Protein AF-A0A527IIM5-F1 (afdb_monomer)

Mean predicted aligned error: 2.38 Å

Radius of gyration: 11.68 Å; Cα contacts (8 Å, |Δi|>4): 79; chains: 1; bounding box: 28×20×31 Å

Foldseek 3Di:
DLVVLVVLCPPLCVDQVSQFQDPPDVVSLVCCCVPQVCPPQPDPPPVLSVVLLVVLCVVCVVPPGHGPSNSSVSSCVSVVRPVVD

Sequence (85 aa):
MVDKIVKHLGIALRNRDSSLVSCTDPKELERVKAGWVAKKLGISDDNKADAAIEKVCKAMAADSTKNRVTFYYLVAKDLGKLGSL

Structure (mmCIF, N/CA/C/O backbone):
data_AF-A0A527IIM5-F1
#
_entry.id   AF-A0A527IIM5-F1
#
loop_
_atom_site.group_PDB
_atom_site.id
_atom_site.type_symbol
_atom_site.label_atom_id
_atom_site.label_alt_id
_ato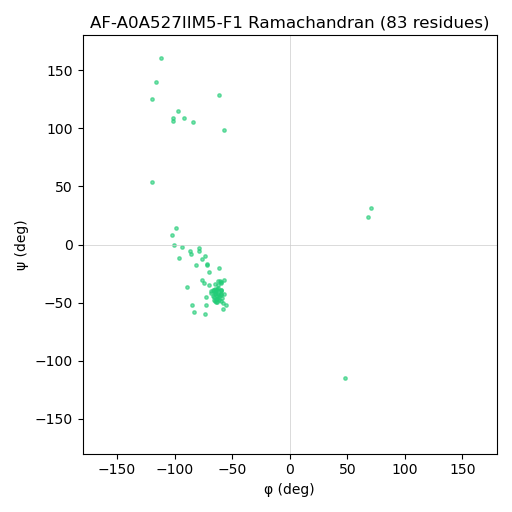m_site.label_comp_id
_atom_site.label_asym_id
_atom_site.label_entity_id
_atom_site.label_seq_id
_atom_site.pdbx_PDB_ins_code
_atom_site.Cartn_x
_atom_site.Cartn_y
_atom_site.Cartn_z
_atom_site.occupancy
_atom_site.B_iso_or_equiv
_atom_site.auth_seq_id
_atom_site.auth_comp_id
_atom_site.auth_asym_id
_atom_site.auth_atom_id
_atom_site.pdbx_PDB_model_num
ATOM 1 N N . MET A 1 1 ? -14.511 -6.396 -8.035 1.00 81.38 1 MET A N 1
ATOM 2 C CA . MET A 1 1 ? -13.623 -6.101 -6.882 1.00 81.38 1 MET A CA 1
ATOM 3 C C . MET A 1 1 ? -12.376 -5.347 -7.336 1.00 81.38 1 MET A C 1
ATOM 5 O O . MET A 1 1 ? -12.235 -4.185 -6.982 1.00 81.38 1 MET A O 1
ATOM 9 N N . VAL A 1 2 ? -11.539 -5.938 -8.200 1.00 89.19 2 VAL A N 1
ATOM 10 C CA . VAL A 1 2 ? -10.374 -5.258 -8.806 1.00 89.19 2 VAL A CA 1
ATOM 11 C C . VAL A 1 2 ? -10.780 -4.026 -9.627 1.00 89.19 2 VAL A C 1
ATOM 13 O O . VAL A 1 2 ? -10.161 -2.979 -9.479 1.00 89.19 2 VAL A O 1
ATOM 16 N N . ASP A 1 3 ? -11.887 -4.078 -10.376 1.00 92.31 3 ASP A N 1
ATOM 17 C CA . ASP A 1 3 ? -12.364 -2.928 -11.171 1.00 92.31 3 ASP A CA 1
ATOM 18 C C . ASP A 1 3 ? -12.607 -1.669 -10.338 1.00 92.31 3 ASP A C 1
ATOM 20 O O . ASP A 1 3 ? -12.449 -0.551 -10.818 1.00 92.31 3 ASP A O 1
ATOM 24 N N . LYS A 1 4 ? -12.988 -1.827 -9.067 1.00 93.94 4 LYS A N 1
ATOM 25 C CA . LYS A 1 4 ? -13.220 -0.696 -8.166 1.00 93.94 4 LYS A CA 1
ATOM 26 C C . LYS A 1 4 ? -11.908 -0.085 -7.672 1.00 93.94 4 LYS A C 1
ATOM 28 O O . LYS A 1 4 ? -11.847 1.126 -7.477 1.00 93.94 4 LYS A O 1
ATOM 33 N N . ILE A 1 5 ? -10.856 -0.897 -7.544 1.00 95.00 5 ILE A N 1
ATOM 34 C CA . ILE 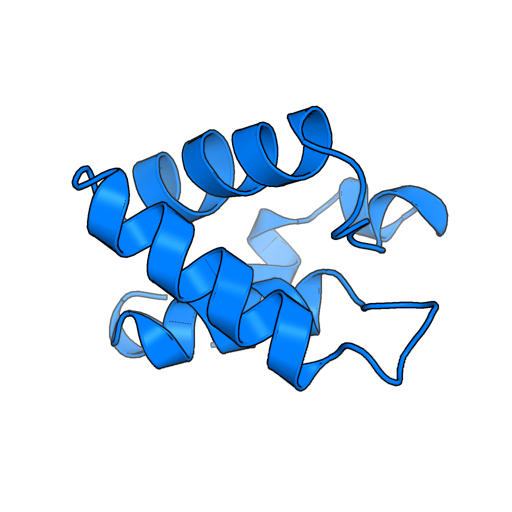A 1 5 ? -9.483 -0.433 -7.303 1.00 95.00 5 ILE A CA 1
ATOM 35 C C . ILE A 1 5 ? -8.990 0.343 -8.528 1.00 95.00 5 ILE A C 1
ATOM 37 O O . ILE A 1 5 ? -8.525 1.470 -8.396 1.00 95.00 5 ILE A O 1
ATOM 41 N N . VAL A 1 6 ? -9.171 -0.214 -9.729 1.00 95.12 6 VAL A N 1
ATOM 42 C CA . VAL A 1 6 ? -8.802 0.443 -10.995 1.00 95.12 6 VAL A CA 1
ATOM 43 C C . VAL A 1 6 ? -9.530 1.783 -11.150 1.00 95.12 6 VAL A C 1
ATOM 45 O O . VAL A 1 6 ? -8.893 2.796 -11.434 1.00 95.12 6 VAL A O 1
ATOM 48 N N . LYS A 1 7 ? -10.842 1.826 -10.874 1.00 94.25 7 LYS A N 1
ATOM 49 C CA . LYS A 1 7 ? -11.636 3.069 -10.868 1.00 94.25 7 LYS A CA 1
ATOM 50 C C . LYS A 1 7 ? -11.126 4.093 -9.853 1.00 94.25 7 LYS A C 1
ATOM 52 O O . LYS A 1 7 ? -11.102 5.275 -10.168 1.00 94.25 7 LYS A O 1
ATOM 57 N N . HIS A 1 8 ? -10.723 3.658 -8.656 1.00 93.12 8 HIS A N 1
ATOM 58 C CA . HIS A 1 8 ? -10.146 4.549 -7.647 1.00 93.12 8 HIS A CA 1
ATOM 59 C C . HIS A 1 8 ? -8.805 5.142 -8.097 1.00 93.12 8 HIS A C 1
ATOM 61 O O . HIS A 1 8 ? -8.560 6.325 -7.882 1.00 93.12 8 HIS A O 1
ATOM 67 N N . LEU A 1 9 ? -7.951 4.333 -8.726 1.00 94.12 9 LEU A N 1
ATOM 68 C CA . LEU A 1 9 ? -6.621 4.762 -9.153 1.00 94.12 9 LEU A CA 1
ATOM 69 C C . LEU A 1 9 ? -6.662 5.670 -10.390 1.00 94.12 9 LEU A C 1
ATOM 71 O O . LEU A 1 9 ? -5.858 6.595 -10.485 1.00 94.12 9 LEU A O 1
ATOM 75 N N . GLY A 1 10 ? -7.611 5.458 -11.308 1.00 94.06 10 GLY A N 1
ATOM 76 C CA . GLY A 1 10 ? -7.938 6.393 -12.387 1.00 94.06 10 GLY A CA 1
ATOM 77 C C . GLY A 1 10 ? -6.712 6.919 -13.145 1.00 94.06 10 GLY A C 1
ATOM 78 O O . GLY A 1 10 ? -6.005 6.164 -13.812 1.00 94.06 10 GLY A O 1
ATOM 79 N N . ILE A 1 11 ? -6.455 8.229 -13.037 1.00 93.12 11 ILE A N 1
ATOM 80 C CA . ILE A 1 11 ? -5.356 8.922 -13.734 1.00 93.12 11 ILE A CA 1
ATOM 81 C C . ILE A 1 11 ? -3.980 8.369 -13.339 1.00 93.12 11 ILE A C 1
ATOM 83 O O . ILE A 1 11 ? -3.091 8.318 -14.187 1.00 93.12 11 ILE A O 1
ATOM 87 N N . ALA A 1 12 ? -3.807 7.880 -12.107 1.00 90.19 12 ALA A N 1
ATOM 88 C CA . ALA A 1 12 ? -2.537 7.319 -11.647 1.00 90.19 12 ALA A CA 1
ATOM 89 C C . ALA A 1 12 ? -2.102 6.085 -12.456 1.00 90.19 12 ALA A C 1
ATOM 91 O O . ALA A 1 12 ? -0.920 5.763 -12.488 1.00 90.19 12 ALA A O 1
ATOM 92 N N . LEU A 1 13 ? -3.019 5.409 -13.155 1.00 94.62 13 LEU A N 1
ATOM 93 C CA . LEU A 1 13 ? -2.680 4.272 -14.015 1.00 94.62 13 LEU A CA 1
ATOM 94 C C . LEU A 1 13 ? -2.263 4.674 -15.436 1.00 94.62 13 LEU A C 1
ATOM 96 O O . LEU A 1 13 ? -1.819 3.820 -16.194 1.00 94.62 13 LEU A O 1
ATOM 100 N N . ARG A 1 14 ? -2.396 5.952 -15.818 1.00 93.75 14 ARG A N 1
ATOM 101 C CA . ARG A 1 14 ? -2.044 6.431 -17.168 1.00 93.75 14 ARG A CA 1
ATOM 102 C C . ARG A 1 14 ? -0.551 6.706 -17.346 1.00 93.75 14 ARG A C 1
ATOM 104 O O . ARG A 1 14 ? -0.096 6.800 -18.479 1.00 93.75 14 ARG A O 1
ATOM 111 N N . ASN A 1 15 ? 0.193 6.843 -16.250 1.00 93.56 15 ASN A N 1
ATOM 112 C CA . ASN A 1 15 ? 1.647 6.976 -16.256 1.00 93.56 15 ASN A CA 1
ATOM 113 C C . ASN A 1 15 ? 2.276 5.768 -15.549 1.00 93.56 15 ASN A C 1
ATOM 115 O O . ASN A 1 15 ? 1.778 5.308 -14.520 1.00 93.56 15 ASN A O 1
ATOM 119 N N . ARG A 1 16 ? 3.386 5.274 -16.105 1.00 92.25 16 ARG A N 1
ATOM 120 C CA . ARG A 1 16 ? 4.149 4.144 -15.583 1.00 92.25 16 ARG A CA 1
ATOM 121 C C . ARG A 1 16 ? 4.555 4.372 -14.132 1.00 92.25 16 ARG A C 1
ATOM 123 O O . ARG A 1 16 ? 4.231 3.531 -13.305 1.00 92.25 16 ARG A O 1
ATOM 130 N N . ASP A 1 17 ? 5.171 5.501 -13.801 1.00 91.06 17 ASP A N 1
ATOM 131 C CA . ASP A 1 17 ? 5.717 5.709 -12.452 1.00 91.06 17 ASP A CA 1
ATOM 132 C C . ASP A 1 17 ? 4.614 5.744 -11.388 1.00 91.06 17 ASP A C 1
ATOM 134 O O . ASP A 1 17 ? 4.707 5.077 -10.359 1.00 91.06 17 ASP A O 1
ATOM 138 N N . SER A 1 18 ? 3.505 6.433 -11.670 1.00 92.69 18 SER A N 1
ATOM 139 C CA . SER A 1 18 ? 2.348 6.466 -10.770 1.00 92.69 18 SER A CA 1
ATOM 140 C C . SER A 1 18 ? 1.578 5.143 -10.729 1.00 92.69 18 SER A C 1
ATOM 142 O O . SER A 1 18 ? 0.835 4.904 -9.779 1.00 92.69 18 SER A O 1
ATOM 144 N N . SER A 1 19 ? 1.760 4.258 -11.713 1.00 96.19 19 SER A N 1
ATOM 145 C CA . SER A 1 19 ? 1.182 2.910 -11.696 1.00 96.19 19 SER A CA 1
ATOM 146 C C . SER A 1 19 ? 1.953 1.932 -10.804 1.00 96.19 19 SER A C 1
ATOM 148 O O . SER A 1 19 ? 1.486 0.811 -10.601 1.00 96.19 19 SER A O 1
ATOM 150 N N . LEU A 1 20 ? 3.098 2.344 -10.251 1.00 97.38 20 LEU A N 1
ATOM 151 C CA . LEU A 1 20 ? 3.940 1.546 -9.363 1.00 97.38 20 LEU A CA 1
ATOM 152 C C . LEU A 1 20 ? 3.927 2.102 -7.932 1.00 97.38 20 LEU A C 1
ATOM 154 O O . LEU A 1 20 ? 3.563 3.258 -7.706 1.00 97.38 20 LEU A O 1
ATOM 158 N N . VAL A 1 21 ? 4.314 1.271 -6.961 1.00 97.62 21 VAL A N 1
ATOM 159 C CA . VAL A 1 21 ? 4.488 1.653 -5.549 1.00 97.62 21 VAL A CA 1
ATOM 160 C C . VAL A 1 21 ? 5.934 1.418 -5.123 1.00 97.62 21 VAL A C 1
ATOM 162 O O . VAL A 1 21 ? 6.452 0.305 -5.225 1.00 97.62 21 VAL A O 1
ATOM 165 N N . SER A 1 22 ? 6.576 2.464 -4.601 1.00 96.56 22 SER A N 1
ATOM 166 C CA . SER A 1 22 ? 7.913 2.374 -4.016 1.00 96.56 22 SER A CA 1
ATOM 167 C C .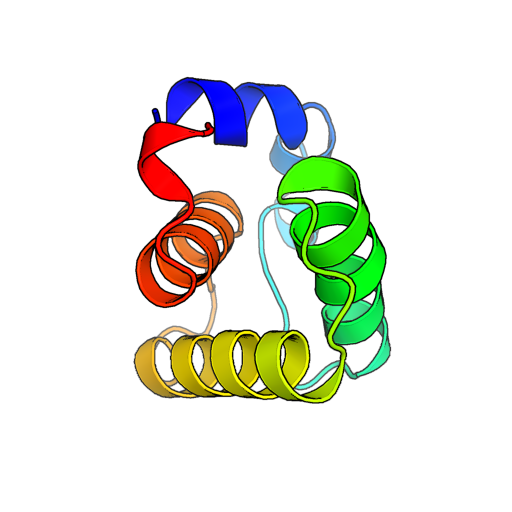 SER A 1 22 ? 7.819 2.095 -2.517 1.00 96.56 22 SER A C 1
ATOM 169 O O . SER A 1 22 ? 7.448 2.963 -1.734 1.00 96.56 22 SER A O 1
ATOM 171 N N . CYS A 1 23 ? 8.184 0.880 -2.107 1.00 97.06 23 CYS A N 1
ATOM 172 C CA . CYS A 1 23 ? 8.213 0.488 -0.692 1.00 97.06 23 CYS A CA 1
ATOM 173 C C . CYS A 1 23 ? 9.380 1.085 0.103 1.00 97.06 23 CYS A C 1
ATOM 175 O O . CYS A 1 23 ? 9.421 0.949 1.320 1.00 97.06 23 CYS A O 1
ATOM 177 N N . THR A 1 24 ? 10.337 1.712 -0.576 1.00 95.56 24 THR A N 1
ATOM 178 C CA . THR A 1 24 ? 11.485 2.379 0.047 1.00 95.56 24 THR A CA 1
ATOM 179 C C . THR A 1 24 ? 11.302 3.891 0.128 1.00 95.56 24 THR A C 1
ATOM 181 O O . THR A 1 24 ? 12.197 4.571 0.615 1.00 95.56 24 THR A O 1
ATOM 184 N N . ASP A 1 25 ? 10.181 4.427 -0.364 1.00 96.69 25 ASP A N 1
ATOM 185 C CA . ASP A 1 25 ? 9.822 5.838 -0.227 1.00 96.69 25 ASP A CA 1
ATOM 186 C C . ASP A 1 25 ? 8.780 5.996 0.897 1.00 96.69 25 ASP A C 1
ATOM 188 O O . ASP A 1 25 ? 7.605 5.670 0.703 1.00 96.69 25 ASP A O 1
ATOM 192 N N . PRO A 1 26 ? 9.168 6.522 2.075 1.00 96.06 26 PRO A N 1
ATOM 193 C CA . PRO A 1 26 ? 8.241 6.710 3.186 1.00 96.06 26 PRO A CA 1
ATOM 194 C C . PRO A 1 26 ? 7.067 7.636 2.849 1.00 96.06 26 PRO A C 1
ATOM 196 O O . PRO A 1 26 ? 5.959 7.409 3.328 1.00 96.06 26 PRO A O 1
ATOM 199 N N . LYS A 1 27 ? 7.273 8.651 1.995 1.00 97.25 27 LYS A N 1
ATOM 200 C CA . LYS A 1 27 ? 6.202 9.581 1.597 1.00 97.25 27 LYS A CA 1
ATOM 201 C C . LYS A 1 27 ? 5.18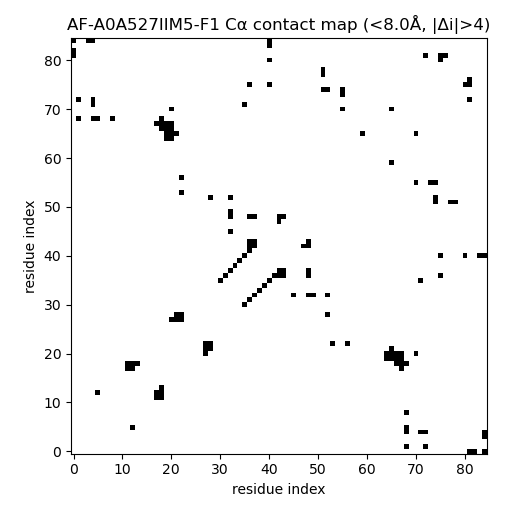3 8.888 0.707 1.00 97.25 27 LYS A C 1
ATOM 203 O O . LYS A 1 27 ? 3.992 9.187 0.765 1.00 97.25 27 LYS A O 1
ATOM 208 N N . GLU A 1 28 ? 5.645 7.969 -0.132 1.00 96.38 28 GLU A N 1
ATOM 209 C CA . GLU A 1 28 ? 4.765 7.140 -0.944 1.00 96.38 28 GLU A CA 1
ATOM 210 C C . GLU A 1 28 ? 3.900 6.237 -0.059 1.00 96.38 28 GLU A C 1
ATOM 212 O O . GLU A 1 28 ? 2.677 6.213 -0.214 1.00 96.38 28 GLU A O 1
ATOM 217 N N . LEU A 1 29 ? 4.505 5.568 0.927 1.00 98.00 29 LEU A N 1
ATOM 218 C CA . LEU A 1 29 ? 3.771 4.726 1.873 1.00 98.00 29 LEU A CA 1
ATOM 219 C C . LEU A 1 29 ? 2.771 5.526 2.717 1.00 98.00 29 LEU A C 1
ATOM 221 O O . LEU A 1 29 ? 1.644 5.072 2.915 1.00 98.00 29 LEU A O 1
ATOM 225 N N . GLU A 1 30 ? 3.125 6.742 3.134 1.00 97.50 30 GLU A N 1
ATOM 226 C CA . GLU A 1 30 ? 2.219 7.648 3.844 1.00 97.50 30 GLU A CA 1
ATOM 227 C C . GLU A 1 30 ? 0.999 8.021 2.985 1.00 97.50 30 GLU A C 1
ATOM 229 O O . GLU A 1 30 ? -0.136 7.986 3.465 1.00 97.50 30 GLU A O 1
ATOM 234 N N . ARG A 1 31 ? 1.188 8.302 1.687 1.00 96.75 31 ARG A N 1
ATOM 235 C CA . ARG A 1 31 ? 0.070 8.566 0.763 1.00 96.75 31 ARG A CA 1
ATOM 236 C C . ARG A 1 31 ? -0.824 7.347 0.582 1.00 96.75 31 ARG A C 1
ATOM 238 O O . ARG A 1 31 ? -2.047 7.502 0.531 1.00 96.75 31 ARG A O 1
ATOM 245 N N . VAL A 1 32 ? -0.246 6.147 0.498 1.00 97.44 32 VAL A N 1
ATOM 246 C CA . VAL A 1 32 ? -1.024 4.901 0.454 1.00 97.44 32 VAL A CA 1
ATOM 247 C C . VAL A 1 32 ? -1.813 4.731 1.753 1.00 97.44 32 VAL A C 1
ATOM 249 O O . VAL A 1 32 ? -3.020 4.497 1.695 1.00 97.44 32 VAL A O 1
ATOM 252 N N . LYS A 1 33 ? -1.192 4.931 2.919 1.00 98.12 33 LYS A N 1
ATOM 253 C CA . LYS A 1 33 ? -1.882 4.877 4.213 1.00 98.12 33 LYS A CA 1
ATOM 254 C C . LYS A 1 33 ? -3.036 5.879 4.279 1.00 98.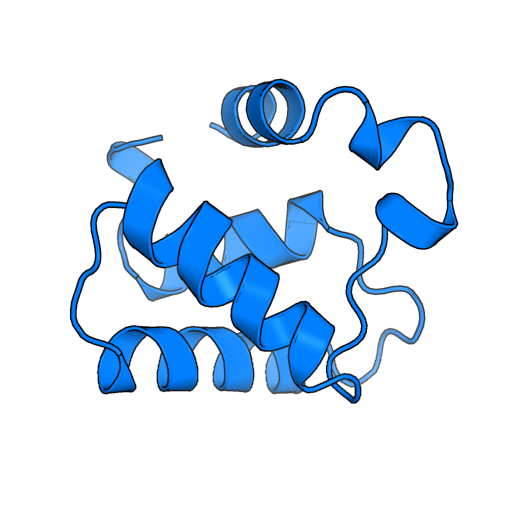12 33 LYS A C 1
ATOM 256 O O . LYS A 1 33 ? -4.181 5.481 4.475 1.00 98.12 33 LYS A O 1
ATOM 261 N N . ALA A 1 34 ? -2.775 7.161 4.044 1.00 97.19 34 ALA A N 1
ATOM 262 C CA . ALA A 1 34 ? -3.777 8.212 4.185 1.00 97.19 34 ALA A CA 1
ATOM 263 C C . ALA A 1 34 ? -4.890 8.128 3.122 1.00 97.19 34 ALA A C 1
ATOM 265 O O . ALA A 1 34 ? -6.067 8.344 3.413 1.00 97.19 34 ALA A O 1
ATOM 266 N N . GLY A 1 35 ? -4.538 7.840 1.867 1.00 95.94 35 GLY A N 1
ATOM 267 C CA . GLY A 1 35 ? -5.475 7.836 0.744 1.00 95.94 35 GLY A CA 1
ATOM 268 C C . GLY A 1 35 ? -6.224 6.517 0.583 1.00 95.94 35 GLY A C 1
ATOM 269 O O . GLY A 1 35 ? -7.452 6.497 0.495 1.00 95.94 35 GLY A O 1
ATOM 270 N N . TRP A 1 36 ? -5.490 5.408 0.538 1.00 97.12 36 TRP A N 1
ATOM 271 C CA . TRP A 1 36 ? -6.084 4.096 0.320 1.00 97.12 36 TRP A CA 1
ATOM 272 C C . TRP A 1 36 ? -6.622 3.509 1.621 1.00 97.12 36 TRP A C 1
ATOM 274 O O . TRP A 1 36 ? -7.817 3.241 1.728 1.00 97.12 36 TRP A O 1
ATOM 284 N N . VAL A 1 37 ? -5.775 3.352 2.637 1.00 97.69 37 VAL A N 1
ATOM 285 C CA . VAL A 1 37 ? -6.151 2.617 3.853 1.00 97.69 37 VAL A CA 1
ATOM 286 C C . VAL A 1 37 ? -7.138 3.411 4.715 1.00 97.69 37 VAL A C 1
ATOM 288 O O . VAL A 1 37 ? -8.224 2.915 5.021 1.00 97.69 37 VAL A O 1
ATOM 291 N N . ALA A 1 38 ? -6.821 4.665 5.032 1.00 96.38 38 ALA A N 1
ATOM 292 C CA . ALA A 1 38 ? -7.665 5.495 5.881 1.00 96.38 38 ALA A CA 1
ATOM 293 C C . ALA A 1 38 ? -8.927 5.965 5.152 1.00 96.38 38 ALA A C 1
ATOM 295 O O . ALA A 1 38 ? -10.036 5.622 5.557 1.00 96.38 38 ALA A O 1
ATOM 296 N N . LYS A 1 39 ? -8.791 6.706 4.044 1.00 95.25 39 LYS A N 1
ATOM 297 C CA . LYS A 1 39 ? -9.960 7.288 3.360 1.00 95.25 39 LYS A CA 1
ATOM 298 C C . LYS A 1 39 ? -10.803 6.261 2.610 1.00 95.25 39 LYS A C 1
ATOM 300 O O . LYS A 1 39 ? -12.027 6.323 2.681 1.00 95.25 39 LYS A O 1
ATOM 305 N N . LYS A 1 40 ? -10.186 5.346 1.853 1.00 95.44 40 LYS A N 1
ATOM 306 C CA . LYS A 1 40 ? -10.937 4.443 0.966 1.00 95.44 40 LYS A CA 1
ATOM 307 C C . LYS A 1 40 ? -11.375 3.142 1.642 1.00 95.44 40 LYS A C 1
ATOM 309 O O . LYS A 1 40 ? -12.475 2.681 1.347 1.00 95.44 40 LYS A O 1
ATOM 314 N N . LEU A 1 41 ? -10.561 2.565 2.532 1.00 96.06 41 LEU A N 1
ATOM 315 C CA . LEU A 1 41 ? -10.904 1.338 3.271 1.00 96.06 41 LEU A CA 1
ATOM 316 C C . LEU A 1 41 ? -11.481 1.596 4.676 1.00 96.06 41 LEU A C 1
ATOM 318 O O . LEU A 1 41 ? -12.015 0.667 5.296 1.00 96.06 41 LEU A O 1
ATOM 322 N N . GLY A 1 42 ? -11.400 2.835 5.175 1.00 96.12 42 GLY A N 1
ATOM 323 C CA . GLY A 1 42 ? -11.972 3.232 6.462 1.00 96.12 42 GLY A CA 1
ATOM 324 C C . GLY A 1 42 ? -11.237 2.645 7.669 1.00 96.12 42 GLY A C 1
ATOM 325 O O . GLY A 1 42 ? -11.880 2.320 8.664 1.00 96.12 42 GLY A O 1
ATOM 326 N N . ILE A 1 43 ? -9.922 2.426 7.573 1.00 96.81 43 ILE A N 1
ATOM 327 C CA . ILE A 1 43 ? -9.091 1.966 8.695 1.00 96.81 43 ILE A CA 1
ATOM 328 C C . ILE A 1 43 ? -8.329 3.165 9.263 1.00 96.81 43 ILE A C 1
ATOM 330 O O . ILE A 1 43 ? -7.411 3.667 8.625 1.00 96.81 43 ILE A O 1
ATOM 334 N N . SER A 1 44 ? -8.713 3.613 10.457 1.00 94.56 44 SER A N 1
ATOM 335 C CA . SER A 1 44 ? -8.086 4.741 11.166 1.00 94.56 44 SER A CA 1
ATOM 336 C C . SER A 1 44 ? -6.984 4.327 12.147 1.00 94.56 44 SER A C 1
ATOM 338 O O . SER A 1 44 ? -6.404 5.180 12.806 1.00 94.56 44 SER A O 1
ATOM 340 N N . ASP A 1 45 ? -6.738 3.026 12.296 1.00 97.00 45 ASP A N 1
ATOM 341 C CA . ASP A 1 45 ? -5.655 2.500 13.126 1.00 97.00 45 ASP A CA 1
ATOM 342 C C . ASP A 1 45 ? -4.353 2.506 12.317 1.00 97.00 45 ASP A C 1
ATOM 344 O O . ASP A 1 45 ? -4.166 1.679 11.416 1.00 97.00 45 ASP A O 1
ATOM 348 N N . ASP A 1 46 ? -3.472 3.453 12.640 1.00 94.81 46 ASP A N 1
ATOM 349 C CA . ASP A 1 46 ? -2.196 3.644 11.951 1.00 94.81 46 ASP A CA 1
ATOM 350 C C . ASP A 1 46 ? -1.264 2.440 12.100 1.00 94.81 46 ASP A C 1
ATOM 352 O O . ASP A 1 46 ? -0.649 2.033 11.117 1.00 94.81 46 ASP A O 1
ATOM 356 N N . ASN A 1 47 ? -1.219 1.804 13.275 1.00 96.94 47 ASN A N 1
ATOM 357 C CA . ASN A 1 47 ? -0.372 0.630 13.495 1.00 96.94 47 ASN A CA 1
ATOM 358 C C . ASN A 1 47 ? -0.832 -0.537 12.620 1.00 96.94 47 ASN A C 1
ATOM 360 O O . ASN A 1 47 ? -0.022 -1.238 12.012 1.00 96.94 47 ASN A O 1
ATOM 364 N N . LYS A 1 48 ? -2.152 -0.732 12.518 1.00 97.38 48 LYS A N 1
ATOM 365 C CA . LYS A 1 48 ? -2.731 -1.757 11.647 1.00 97.38 48 LYS A CA 1
ATOM 366 C C . LYS A 1 48 ? -2.489 -1.449 10.169 1.00 97.38 48 LYS A C 1
ATOM 368 O O . LYS A 1 48 ? -2.228 -2.367 9.390 1.00 97.38 48 LYS A O 1
ATOM 373 N N . ALA A 1 49 ? -2.584 -0.179 9.778 1.00 97.62 49 ALA A N 1
ATOM 374 C CA . ALA A 1 49 ? -2.314 0.257 8.414 1.00 97.62 49 ALA A CA 1
ATOM 375 C C . ALA A 1 49 ? -0.846 0.029 8.024 1.00 97.62 49 ALA A C 1
ATOM 377 O O . ALA A 1 49 ? -0.580 -0.578 6.985 1.00 97.62 49 ALA A O 1
ATOM 378 N N . ASP A 1 50 ? 0.087 0.459 8.874 1.00 98.06 50 ASP A N 1
ATOM 379 C CA . ASP A 1 50 ? 1.525 0.323 8.646 1.00 98.06 50 ASP A CA 1
ATOM 380 C C . ASP A 1 50 ? 1.935 -1.155 8.590 1.00 98.06 50 ASP A C 1
ATOM 382 O O . ASP A 1 50 ? 2.613 -1.564 7.647 1.00 98.06 50 ASP A O 1
ATOM 386 N N . ALA A 1 51 ? 1.430 -1.990 9.507 1.00 98.31 51 ALA A N 1
ATOM 387 C CA . ALA A 1 51 ? 1.704 -3.427 9.507 1.00 98.31 51 ALA A CA 1
ATOM 388 C C . ALA A 1 51 ? 1.245 -4.119 8.209 1.00 98.31 51 ALA A C 1
ATOM 390 O O . ALA A 1 51 ? 1.980 -4.932 7.642 1.00 98.31 51 ALA A O 1
ATOM 391 N N . ALA A 1 52 ? 0.050 -3.785 7.706 1.00 98.50 52 ALA A N 1
ATOM 392 C CA . ALA A 1 52 ? -0.465 -4.350 6.459 1.00 98.50 52 ALA A CA 1
ATOM 393 C C . ALA A 1 52 ? 0.363 -3.901 5.243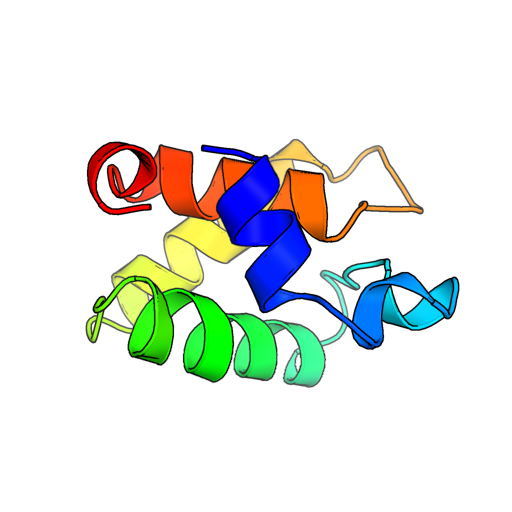 1.00 98.50 52 ALA A C 1
ATOM 395 O O . ALA A 1 52 ? 0.720 -4.719 4.392 1.00 98.50 52 ALA A O 1
ATOM 396 N N . ILE A 1 53 ? 0.703 -2.611 5.166 1.00 98.44 53 ILE A N 1
ATOM 397 C CA . ILE A 1 53 ? 1.530 -2.050 4.088 1.00 98.44 53 ILE A CA 1
ATOM 398 C C . ILE A 1 53 ? 2.922 -2.694 4.089 1.00 98.44 53 ILE A C 1
ATOM 400 O O . ILE A 1 53 ? 3.381 -3.159 3.044 1.00 98.44 53 ILE A O 1
ATOM 404 N N . GLU A 1 54 ? 3.574 -2.784 5.249 1.00 98.19 54 GLU A N 1
ATOM 405 C CA . GLU A 1 54 ? 4.904 -3.380 5.385 1.00 98.19 54 GLU A CA 1
ATOM 406 C C . GLU A 1 54 ? 4.893 -4.863 4.994 1.00 98.19 54 GLU A C 1
ATOM 408 O O . GLU A 1 54 ? 5.765 -5.333 4.256 1.00 98.19 54 GLU A O 1
ATOM 413 N N . LYS A 1 55 ? 3.871 -5.607 5.427 1.00 98.50 55 LYS A N 1
ATOM 414 C CA . LYS A 1 55 ? 3.700 -7.016 5.066 1.00 98.50 55 LYS A CA 1
ATOM 415 C C . 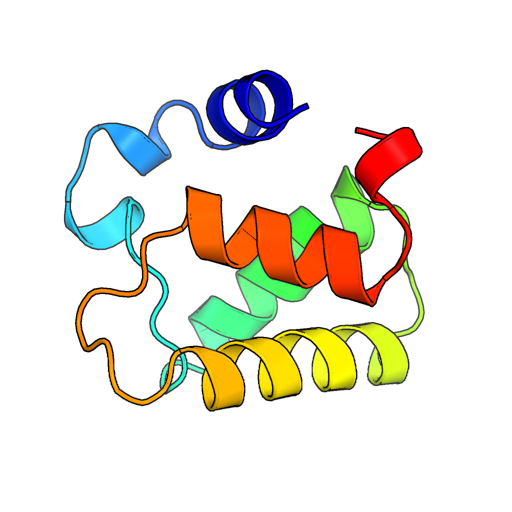LYS A 1 55 ? 3.567 -7.206 3.557 1.00 98.50 55 LYS A C 1
ATOM 417 O O . LYS A 1 55 ? 4.199 -8.105 3.002 1.00 98.50 55 LYS A O 1
ATOM 422 N N . VAL A 1 56 ? 2.797 -6.356 2.876 1.00 98.50 56 VAL A N 1
ATOM 423 C CA . VAL A 1 56 ? 2.667 -6.405 1.410 1.00 98.50 56 VAL A CA 1
ATOM 424 C C . VAL A 1 56 ? 3.971 -5.998 0.724 1.00 98.50 56 VAL A C 1
ATOM 426 O O . VAL A 1 56 ? 4.383 -6.656 -0.231 1.00 98.50 56 VAL A O 1
ATOM 429 N N . CYS A 1 57 ? 4.674 -4.988 1.238 1.00 98.06 57 CYS A N 1
ATOM 430 C CA . CYS A 1 57 ? 6.000 -4.617 0.749 1.00 98.06 57 CYS A CA 1
ATOM 431 C C . CYS A 1 57 ? 6.998 -5.780 0.814 1.00 98.06 57 CYS A C 1
ATOM 433 O O . CYS A 1 57 ? 7.714 -6.014 -0.161 1.00 98.06 57 CYS A O 1
ATOM 435 N N . LYS A 1 58 ? 6.996 -6.546 1.914 1.00 98.00 58 LYS A N 1
ATOM 436 C CA . LYS A 1 58 ? 7.798 -7.771 2.067 1.00 98.00 58 LYS A CA 1
ATOM 437 C C . LYS A 1 58 ? 7.355 -8.866 1.097 1.00 98.00 58 LYS A C 1
ATOM 439 O O . LYS A 1 58 ? 8.195 -9.470 0.438 1.00 98.00 58 LYS A O 1
ATOM 444 N N . ALA A 1 59 ? 6.049 -9.092 0.959 1.00 97.94 59 ALA A N 1
ATOM 445 C CA . ALA A 1 59 ? 5.510 -10.106 0.050 1.00 97.94 59 ALA A CA 1
ATOM 446 C C . ALA A 1 59 ? 5.857 -9.832 -1.424 1.00 97.94 59 ALA A C 1
ATOM 448 O O . ALA A 1 59 ? 6.038 -10.763 -2.202 1.00 97.94 59 ALA A O 1
ATOM 449 N N . MET A 1 60 ? 5.980 -8.558 -1.803 1.00 97.38 60 MET A N 1
ATOM 450 C CA . MET A 1 60 ? 6.350 -8.129 -3.154 1.00 97.38 60 MET A CA 1
ATOM 451 C C . MET A 1 60 ? 7.839 -7.762 -3.285 1.00 97.38 60 MET A C 1
ATOM 453 O O . MET A 1 60 ? 8.220 -7.110 -4.255 1.00 97.38 60 MET A O 1
ATOM 457 N N . ALA A 1 61 ? 8.698 -8.117 -2.322 1.00 95.69 61 ALA A N 1
ATOM 458 C CA . ALA A 1 61 ? 10.086 -7.645 -2.285 1.00 95.69 61 ALA A CA 1
ATOM 459 C C . ALA A 1 61 ? 10.907 -8.042 -3.525 1.00 95.69 61 ALA A C 1
ATOM 461 O O . ALA A 1 61 ? 11.749 -7.262 -3.962 1.00 95.69 61 ALA A O 1
ATOM 462 N N . ALA A 1 62 ? 10.617 -9.206 -4.117 1.00 95.12 62 ALA A N 1
ATOM 463 C CA . ALA A 1 62 ? 11.282 -9.699 -5.325 1.00 95.12 62 ALA A CA 1
ATOM 464 C C . ALA A 1 62 ? 10.895 -8.940 -6.611 1.00 95.12 62 ALA A C 1
ATOM 466 O O . ALA A 1 62 ? 11.597 -9.040 -7.612 1.00 95.12 62 ALA A O 1
ATOM 467 N N . ASP A 1 63 ? 9.795 -8.181 -6.596 1.00 93.19 63 ASP A N 1
ATOM 468 C CA . ASP A 1 63 ? 9.327 -7.389 -7.735 1.00 93.19 63 ASP A CA 1
ATOM 469 C C . ASP A 1 63 ? 9.797 -5.936 -7.587 1.00 93.19 63 ASP A C 1
ATOM 471 O O . ASP A 1 63 ? 9.395 -5.219 -6.664 1.00 93.19 63 ASP A O 1
ATOM 475 N N . SER A 1 64 ? 10.660 -5.475 -8.491 1.00 91.38 64 SER A N 1
ATOM 476 C CA . SER A 1 64 ? 11.120 -4.080 -8.534 1.00 91.38 64 SER A CA 1
ATOM 477 C C . SER A 1 64 ? 10.073 -3.124 -9.121 1.00 91.38 64 SER A C 1
ATOM 479 O O . SER A 1 64 ? 10.181 -1.911 -8.959 1.00 91.38 64 SER A O 1
ATOM 481 N N . THR A 1 65 ? 9.025 -3.660 -9.746 1.00 94.62 65 THR A N 1
ATOM 482 C CA . THR A 1 65 ? 7.939 -2.945 -10.423 1.00 94.62 65 THR A CA 1
ATOM 483 C C . THR A 1 65 ? 6.585 -3.256 -9.790 1.00 94.62 65 THR A C 1
ATOM 485 O O . THR A 1 65 ? 5.629 -3.623 -10.470 1.00 94.62 65 THR A O 1
ATOM 488 N N . LYS A 1 66 ? 6.482 -3.063 -8.469 1.00 97.19 66 LYS A N 1
ATOM 489 C CA . LYS A 1 66 ? 5.276 -3.367 -7.683 1.00 97.19 66 LYS A CA 1
ATOM 490 C C . LYS A 1 66 ? 4.058 -2.619 -8.230 1.00 97.19 66 LYS A C 1
ATOM 492 O O . LYS A 1 66 ? 3.860 -1.441 -7.928 1.00 97.19 66 LYS A O 1
ATOM 497 N N . ASN A 1 67 ? 3.237 -3.299 -9.030 1.00 97.19 67 ASN A N 1
ATOM 498 C CA . ASN A 1 67 ? 2.055 -2.699 -9.640 1.00 97.19 67 ASN A CA 1
ATOM 499 C C . ASN A 1 67 ? 1.076 -2.221 -8.557 1.00 97.19 67 ASN A C 1
ATOM 501 O O . ASN A 1 67 ? 0.694 -2.982 -7.666 1.00 97.19 67 ASN A O 1
ATOM 505 N N . ARG A 1 68 ? 0.635 -0.965 -8.652 1.00 97.69 68 ARG A N 1
ATOM 506 C CA . ARG A 1 68 ? -0.205 -0.310 -7.645 1.00 97.69 68 ARG A CA 1
ATOM 507 C C . ARG A 1 68 ? -1.562 -0.985 -7.469 1.00 97.69 68 ARG A C 1
ATOM 509 O O . ARG A 1 68 ? -2.044 -1.051 -6.343 1.00 97.69 68 ARG A O 1
ATOM 516 N N . VAL A 1 69 ? -2.165 -1.525 -8.532 1.00 97.31 69 VAL A N 1
ATOM 517 C CA . VAL A 1 69 ? -3.445 -2.253 -8.435 1.00 97.31 69 VAL A CA 1
ATOM 518 C C . VAL A 1 69 ? -3.259 -3.514 -7.594 1.00 97.31 69 VAL A C 1
ATOM 520 O O . VAL A 1 69 ? -4.019 -3.742 -6.651 1.00 97.31 69 VAL A O 1
ATOM 523 N N . THR A 1 70 ? -2.222 -4.300 -7.895 1.00 97.50 70 THR A N 1
ATOM 524 C CA . THR A 1 70 ? -1.875 -5.514 -7.142 1.00 97.50 70 THR A CA 1
ATOM 525 C C . THR A 1 70 ? -1.537 -5.182 -5.693 1.00 97.50 70 THR A C 1
ATOM 527 O O . THR A 1 70 ? -2.047 -5.829 -4.780 1.00 97.50 70 THR A O 1
ATOM 530 N N . PHE A 1 71 ? -0.746 -4.132 -5.467 1.00 98.31 71 PHE A N 1
ATOM 531 C CA . PHE A 1 71 ? -0.393 -3.670 -4.129 1.00 98.31 71 PHE A CA 1
ATOM 532 C C . PHE A 1 71 ? -1.646 -3.323 -3.310 1.00 98.31 71 PHE A C 1
ATOM 534 O O . PHE A 1 71 ? -1.842 -3.829 -2.206 1.00 98.31 71 PHE A O 1
ATOM 541 N N . TYR A 1 72 ? -2.548 -2.518 -3.877 1.00 98.06 72 TYR A N 1
ATOM 542 C CA . TYR A 1 72 ? -3.777 -2.077 -3.211 1.00 98.06 72 TYR A CA 1
ATOM 543 C C . TYR A 1 72 ? -4.720 -3.247 -2.923 1.00 98.06 72 TYR A C 1
ATOM 545 O O . TYR A 1 72 ? -5.333 -3.297 -1.854 1.00 98.06 72 TYR A O 1
ATOM 553 N N . TYR A 1 73 ? -4.804 -4.203 -3.851 1.00 97.94 73 TYR A N 1
ATOM 554 C CA . TYR A 1 73 ? -5.546 -5.444 -3.665 1.00 97.94 73 TYR A CA 1
ATOM 555 C C . TYR A 1 73 ? -5.014 -6.250 -2.477 1.00 97.94 73 TYR A C 1
ATOM 557 O O . TYR A 1 73 ? -5.799 -6.670 -1.628 1.00 97.94 73 TYR A O 1
ATOM 565 N N . LEU A 1 74 ? -3.696 -6.454 -2.393 1.00 98.12 74 LEU A N 1
ATOM 566 C CA . LEU A 1 74 ? -3.080 -7.236 -1.321 1.00 98.12 74 LEU A CA 1
ATOM 567 C C . LEU A 1 74 ? -3.239 -6.556 0.043 1.00 98.12 74 LEU A C 1
ATOM 569 O O . LEU A 1 74 ? -3.562 -7.239 1.012 1.00 98.12 74 LEU A O 1
ATOM 573 N N . VAL A 1 75 ? -3.11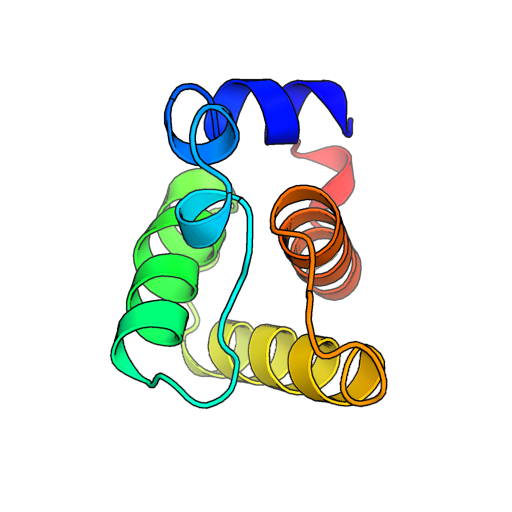9 -5.226 0.111 1.00 98.31 75 VAL A N 1
ATOM 574 C CA . VAL A 1 75 ? -3.380 -4.465 1.345 1.00 98.31 75 VAL A CA 1
ATOM 575 C C . VAL A 1 75 ? -4.841 -4.618 1.775 1.00 98.31 75 VAL A C 1
ATOM 577 O O . VAL A 1 75 ? -5.126 -4.921 2.931 1.00 98.31 75 VAL A O 1
ATOM 580 N N . ALA A 1 76 ? -5.790 -4.477 0.846 1.00 97.94 76 ALA A N 1
ATOM 581 C CA . ALA A 1 76 ? -7.206 -4.662 1.156 1.00 97.94 76 ALA A CA 1
ATOM 582 C C . ALA A 1 76 ? -7.537 -6.111 1.559 1.00 97.94 76 ALA A C 1
ATOM 584 O O . ALA A 1 76 ? -8.401 -6.322 2.411 1.00 97.94 76 ALA A O 1
ATOM 585 N N . LYS A 1 77 ? -6.847 -7.105 0.980 1.00 97.38 77 LYS A N 1
ATOM 586 C CA . LYS A 1 77 ? -6.940 -8.520 1.370 1.00 97.38 77 LYS A CA 1
ATOM 587 C C . LYS A 1 77 ? -6.468 -8.737 2.799 1.00 97.38 77 LYS A C 1
ATOM 589 O O . LYS A 1 77 ? -7.195 -9.355 3.569 1.00 97.38 77 LYS A O 1
ATOM 594 N N . ASP A 1 78 ? -5.296 -8.218 3.146 1.00 97.62 78 ASP A N 1
ATOM 595 C CA . ASP A 1 78 ? -4.720 -8.369 4.484 1.00 97.62 78 ASP A CA 1
ATOM 596 C C . ASP A 1 78 ? -5.596 -7.716 5.563 1.00 97.62 78 ASP A C 1
ATOM 598 O O . ASP A 1 78 ? -5.831 -8.288 6.624 1.00 97.62 78 ASP A O 1
ATOM 602 N N . LEU A 1 79 ? -6.193 -6.566 5.241 1.00 97.06 79 LEU A N 1
ATOM 603 C CA . LEU A 1 79 ? -7.105 -5.846 6.131 1.00 97.06 79 LEU A CA 1
ATOM 604 C C . LEU A 1 79 ? -8.531 -6.425 6.179 1.00 97.06 79 LEU A C 1
ATOM 606 O O . LEU A 1 79 ? -9.369 -5.901 6.917 1.00 97.06 79 LEU A O 1
ATOM 610 N N . GLY A 1 80 ? -8.842 -7.463 5.393 1.00 96.44 80 GLY A N 1
ATOM 611 C CA . GLY A 1 80 ? -10.186 -8.048 5.320 1.00 96.44 80 GLY A CA 1
ATOM 612 C C . GLY A 1 80 ? -11.235 -7.125 4.682 1.00 96.44 80 GLY A C 1
ATOM 613 O O . GLY A 1 80 ? -12.428 -7.260 4.937 1.00 96.44 80 GLY A O 1
ATOM 614 N N . LYS A 1 81 ? -10.807 -6.166 3.855 1.00 95.75 81 LYS A N 1
ATOM 615 C CA . LYS A 1 81 ? -11.648 -5.111 3.258 1.00 95.75 81 LYS A CA 1
ATOM 616 C C . LYS A 1 81 ? -12.026 -5.360 1.798 1.00 95.75 81 LYS A C 1
ATOM 618 O O . LYS A 1 81 ? -12.634 -4.507 1.158 1.00 95.75 81 LYS A O 1
ATOM 623 N N . LEU A 1 82 ? -11.727 -6.544 1.270 1.00 91.81 82 LEU A N 1
ATOM 624 C CA . LEU A 1 82 ? -12.096 -6.932 -0.093 1.00 91.81 82 LEU A CA 1
ATOM 625 C C . LEU A 1 82 ? -13.611 -6.908 -0.346 1.00 91.81 82 LEU A C 1
ATOM 627 O O . LEU A 1 82 ? -14.037 -6.443 -1.397 1.00 91.81 82 LEU A O 1
ATOM 631 N N . GLY A 1 83 ? -14.424 -7.341 0.624 1.00 87.19 83 GLY A N 1
ATOM 632 C CA . GLY A 1 83 ? -15.888 -7.312 0.505 1.00 87.19 83 GLY A CA 1
ATOM 633 C C . GLY A 1 83 ? -16.492 -5.903 0.542 1.00 87.19 83 GLY A C 1
ATOM 634 O O . GLY A 1 83 ? -17.575 -5.690 0.010 1.00 87.19 83 GLY A O 1
ATOM 635 N N . SER A 1 84 ? -15.784 -4.932 1.130 1.00 79.94 84 SER A N 1
ATOM 636 C CA . SER A 1 84 ? -16.202 -3.522 1.170 1.00 79.94 84 SER A CA 1
ATOM 637 C C . SER A 1 84 ? -15.775 -2.716 -0.056 1.00 79.94 84 SER A C 1
ATOM 639 O O . SER A 1 84 ? -16.141 -1.545 -0.163 1.00 79.94 84 SER A O 1
ATOM 641 N N . LEU A 1 85 ? -14.989 -3.316 -0.959 1.00 82.44 85 LEU A N 1
ATOM 642 C CA . LEU A 1 85 ? -14.613 -2.690 -2.220 1.00 82.44 85 LEU A CA 1
ATOM 643 C C . LEU A 1 85 ? -15.780 -2.732 -3.173 1.00 82.44 85 LEU A C 1
ATOM 645 O O . LEU A 1 85 ? -16.169 -3.815 -3.673 1.00 82.44 85 LEU A O 1
#

pLDDT: mean 95.43, std 3.56, range [79.94, 98.5]

Nearest PDB structures (foldseek):
  2pyq-assembly4_D  TM=9.410E-01  e=1.640E-04  Jannaschia sp. CCS1
  2pyq-assembly2_B  TM=8.922E-01  e=4.847E-04  Jannaschia sp. CCS1
  4ak9-assembly1_B  TM=5.065E-01  e=6.253E+00  Physcomitrium patens

Secondary structure (DSSP, 8-state):
-HHHHHHHHGGGGSSTGGGB--TT-HHHHHHIIIIIIIIIT----HHHHHHHHHHHHHHTTT-TT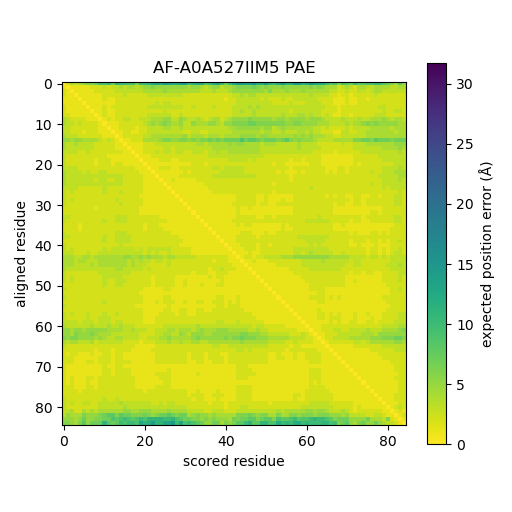-BHHHHHHHHHHHTT-GGG-

Solvent-accessible surface area (backbone atoms only — not comparable to full-atom values): 4845 Å² total; per-residue (Å²): 90,67,66,54,50,52,62,70,46,48,74,39,63,77,40,74,73,61,29,36,55,55,83,85,38,68,70,53,48,49,48,44,40,55,51,46,38,28,67,68,68,65,45,84,51,62,70,63,45,50,53,36,48,52,51,45,42,60,75,42,60,90,49,94,70,36,42,35,65,60,50,52,51,50,35,30,52,71,71,70,40,52,86,80,84